Protein AF-A0A5K1D9F9-F1 (afdb_monomer_lite)

Foldseek 3Di:
DDWDADPNDIDDDVVVVLVVCQVPDDDPRPDDD

Radius of gyration: 9.87 Å; chains: 1; bounding box: 25×20×18 Å

Sequence (33 aa):
VPALEHNNKVSGESLDLLKYIEAHFEGPEILPA

Secondary structure (DSSP, 8-state):
---EEETTEEE--HHHHHHHHHHHS-SS-SS--

Organism: NCBI:txid210225

pLDDT: mean 93.48, std 4.07, range [78.0, 96.81]

InterPro domains:
  IPR004045 Glutathione S-transferase, N-terminal [PF13417] (1-28)
  IPR044629 Glutathione S-transferase L1/2/3 [PTHR44328] (1-32)

Structure (mmCIF, N/CA/C/O backbone):
data_AF-A0A5K1D9F9-F1
#
_entry.id   AF-A0A5K1D9F9-F1
#
loop_
_atom_site.group_PDB
_atom_site.id
_atom_site.type_symbol
_atom_site.label_atom_id
_atom_site.label_alt_id
_atom_site.label_comp_id
_atom_site.label_asym_id
_atom_site.label_entity_id
_atom_site.label_seq_id
_atom_site.pdbx_PDB_ins_code
_atom_site.Cartn_x
_atom_site.Cartn_y
_atom_site.Cartn_z
_atom_site.occupancy
_atom_site.B_iso_or_equiv
_atom_site.auth_seq_id
_atom_site.auth_comp_id
_atom_site.auth_asym_id
_atom_site.auth_atom_id
_atom_site.pdbx_PDB_model_num
ATOM 1 N N . VAL A 1 1 ? -15.303 8.421 2.224 1.00 78.00 1 VAL A N 1
ATOM 2 C CA . VAL A 1 1 ? -13.964 8.128 2.786 1.00 78.00 1 VAL A CA 1
ATOM 3 C C . VAL A 1 1 ? -13.502 6.816 2.169 1.00 78.00 1 VAL A C 1
ATOM 5 O O . VAL A 1 1 ? -14.357 5.940 2.066 1.00 78.00 1 VAL A O 1
ATOM 8 N N . PRO A 1 2 ? -12.260 6.697 1.667 1.00 90.44 2 PRO A N 1
ATOM 9 C CA . PRO A 1 2 ? -11.772 5.445 1.091 1.00 90.44 2 PRO A CA 1
ATOM 10 C C . PRO A 1 2 ? -11.597 4.365 2.169 1.00 90.44 2 PRO A C 1
ATOM 12 O O . PRO A 1 2 ? -11.286 4.677 3.316 1.00 90.44 2 PRO A O 1
ATOM 15 N N . ALA A 1 3 ? -11.799 3.104 1.792 1.00 95.31 3 ALA A N 1
ATOM 16 C CA . ALA A 1 3 ? -11.550 1.935 2.628 1.00 95.31 3 ALA A CA 1
ATOM 17 C C . ALA A 1 3 ? -11.092 0.760 1.753 1.00 95.31 3 ALA A C 1
ATOM 19 O O . ALA A 1 3 ? -11.468 0.681 0.582 1.00 95.31 3 ALA A O 1
ATOM 20 N N . LEU A 1 4 ? -10.299 -0.143 2.327 1.00 95.56 4 LEU A N 1
ATOM 21 C CA . LEU A 1 4 ? -9.832 -1.372 1.689 1.00 95.56 4 LEU A CA 1
ATOM 22 C C . LEU A 1 4 ? -10.199 -2.567 2.562 1.00 95.56 4 LEU A C 1
ATOM 24 O O . LEU A 1 4 ? -9.883 -2.575 3.752 1.00 95.56 4 LEU A O 1
ATOM 28 N N . GLU A 1 5 ? -10.817 -3.575 1.952 1.00 96.81 5 GLU A N 1
ATOM 29 C CA . GLU A 1 5 ? -11.066 -4.878 2.560 1.00 96.81 5 GLU A CA 1
ATOM 30 C C . GLU A 1 5 ? -10.247 -5.942 1.828 1.00 96.81 5 GLU A C 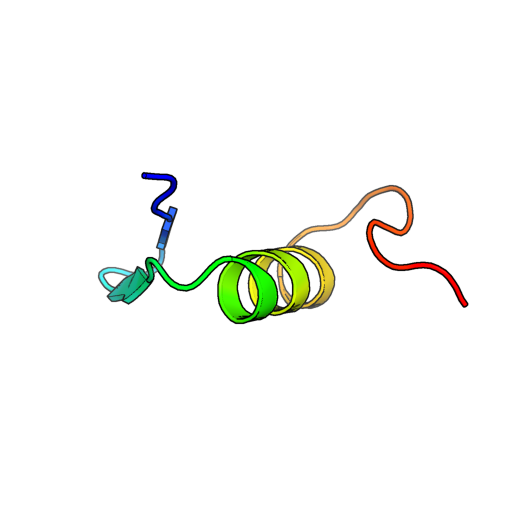1
ATOM 32 O O . GLU A 1 5 ? -10.409 -6.153 0.627 1.00 96.81 5 GLU A O 1
ATOM 37 N N . HIS A 1 6 ? -9.344 -6.598 2.551 1.00 96.75 6 HIS A N 1
ATOM 38 C CA . HIS A 1 6 ? -8.524 -7.688 2.029 1.00 96.75 6 HIS A CA 1
ATOM 39 C C . HIS A 1 6 ? -8.112 -8.609 3.182 1.00 96.75 6 HIS A C 1
ATOM 41 O O . HIS A 1 6 ? -7.897 -8.142 4.301 1.00 96.75 6 HIS A O 1
ATOM 47 N N . ASN A 1 7 ? -8.013 -9.921 2.943 1.00 95.62 7 ASN A N 1
ATOM 48 C CA . ASN A 1 7 ? -7.675 -10.911 3.978 1.00 95.62 7 ASN A CA 1
ATOM 49 C C . ASN A 1 7 ? -8.548 -10.811 5.250 1.00 95.62 7 ASN A C 1
ATOM 51 O O . ASN A 1 7 ? -8.042 -10.935 6.365 1.00 95.62 7 ASN A O 1
ATOM 55 N N . ASN A 1 8 ? -9.856 -10.565 5.090 1.00 96.44 8 ASN A N 1
ATOM 56 C CA . ASN A 1 8 ? -10.817 -10.363 6.188 1.00 96.44 8 ASN A CA 1
ATOM 57 C C . ASN A 1 8 ? -10.461 -9.207 7.149 1.00 96.44 8 ASN A C 1
ATOM 59 O O . ASN A 1 8 ? -10.903 -9.193 8.298 1.00 96.44 8 ASN A O 1
ATOM 63 N N . LYS A 1 9 ? -9.652 -8.239 6.701 1.00 95.00 9 LYS A N 1
ATOM 64 C CA . LYS A 1 9 ? -9.315 -7.020 7.442 1.00 95.00 9 LYS A CA 1
ATOM 65 C C . LYS A 1 9 ? -9.789 -5.797 6.665 1.00 95.00 9 LYS A C 1
ATOM 67 O O . LYS A 1 9 ? -9.592 -5.719 5.456 1.00 95.00 9 LYS A O 1
ATOM 72 N N . VAL A 1 10 ? -10.350 -4.829 7.389 1.00 94.75 10 VAL A N 1
ATOM 73 C CA . VAL A 1 10 ? -10.741 -3.519 6.858 1.00 94.75 10 VAL A CA 1
ATOM 74 C C . VAL A 1 10 ? -9.769 -2.445 7.349 1.00 94.75 10 VAL A C 1
ATOM 76 O O . VAL A 1 10 ? -9.460 -2.381 8.540 1.00 94.75 10 VAL A O 1
ATOM 79 N N . SER A 1 11 ? -9.316 -1.591 6.432 1.00 93.75 11 SER A N 1
ATOM 80 C CA . SER A 1 11 ? -8.461 -0.425 6.690 1.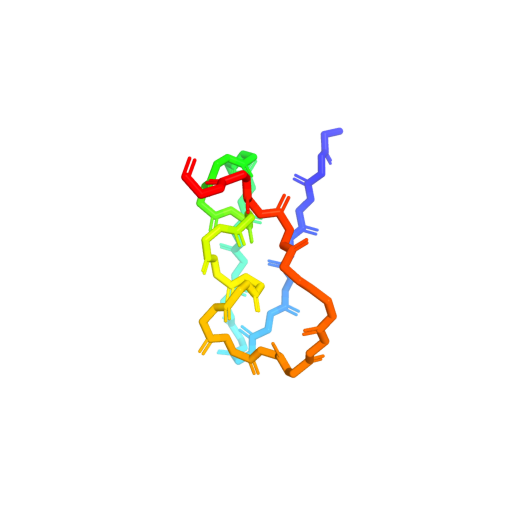00 93.75 11 SER A CA 1
ATOM 81 C C . SER A 1 11 ? -9.097 0.827 6.069 1.00 93.75 11 SER A C 1
ATOM 83 O O . SER A 1 11 ? -9.729 0.725 5.020 1.00 93.75 11 SER A O 1
ATOM 85 N N . GLY A 1 12 ? -8.945 2.005 6.684 1.00 95.44 12 GLY A N 1
ATOM 86 C CA . GLY A 1 12 ? -9.596 3.246 6.217 1.00 95.44 12 GLY A CA 1
ATOM 87 C C . GLY A 1 12 ? -8.777 4.531 6.377 1.00 95.44 12 GLY A C 1
ATOM 88 O O . GLY A 1 12 ? -9.305 5.617 6.154 1.00 95.44 12 GLY A O 1
ATOM 89 N N . GLU A 1 13 ? -7.509 4.430 6.780 1.00 95.06 13 GLU A N 1
ATOM 90 C CA . GLU A 1 13 ? -6.588 5.569 6.844 1.00 95.06 13 GLU A CA 1
ATOM 91 C C . GLU A 1 13 ? -5.806 5.645 5.529 1.00 95.06 13 GLU A C 1
ATOM 93 O O . GLU A 1 13 ? -5.206 4.662 5.105 1.00 95.06 13 GLU A O 1
ATOM 98 N N . SER A 1 14 ? -5.855 6.789 4.848 1.00 93.94 14 SER A N 1
ATOM 99 C CA . SER A 1 14 ? -5.371 6.925 3.473 1.00 93.94 14 SER A CA 1
ATOM 100 C C . SER A 1 14 ? -3.895 6.555 3.289 1.00 93.94 14 SER A C 1
ATOM 102 O O . SER A 1 14 ? -3.575 5.902 2.300 1.00 93.94 14 SER A O 1
ATOM 104 N N . LEU A 1 15 ? -2.989 6.944 4.192 1.00 94.00 15 LEU A N 1
ATOM 105 C CA . LEU A 1 15 ? -1.563 6.627 4.050 1.00 94.00 15 LEU A CA 1
ATOM 106 C C . LEU A 1 15 ? -1.285 5.135 4.286 1.00 94.00 15 LEU A C 1
ATOM 108 O O . LEU A 1 15 ? -0.479 4.534 3.573 1.00 94.00 15 LEU A O 1
ATOM 112 N N . ASP A 1 16 ? -1.973 4.528 5.246 1.00 94.06 16 ASP A N 1
ATOM 113 C CA . ASP A 1 16 ? -1.929 3.095 5.510 1.00 94.06 16 ASP A CA 1
ATOM 114 C C . ASP A 1 16 ? -2.481 2.300 4.326 1.00 94.06 16 ASP A C 1
ATOM 116 O O . ASP A 1 16 ? -1.931 1.252 3.990 1.00 94.06 16 ASP A O 1
ATOM 120 N N . LEU A 1 17 ? -3.521 2.804 3.651 1.00 95.44 17 LEU A N 1
ATOM 121 C CA . LEU A 1 17 ? -4.029 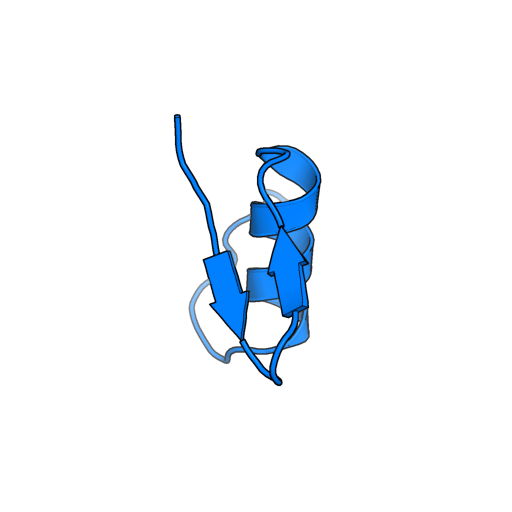2.206 2.416 1.00 95.44 17 LEU A CA 1
ATOM 122 C C . LEU A 1 17 ? -2.970 2.209 1.313 1.00 95.44 17 LEU A C 1
ATOM 124 O O . LEU A 1 17 ? -2.732 1.163 0.714 1.00 95.44 17 LEU A O 1
ATOM 128 N N . LEU A 1 18 ? -2.311 3.346 1.068 1.00 94.62 18 LEU A N 1
ATOM 129 C CA . LEU A 1 18 ? -1.273 3.449 0.034 1.00 94.62 18 LEU A CA 1
ATOM 130 C C . LEU A 1 18 ? -0.108 2.494 0.32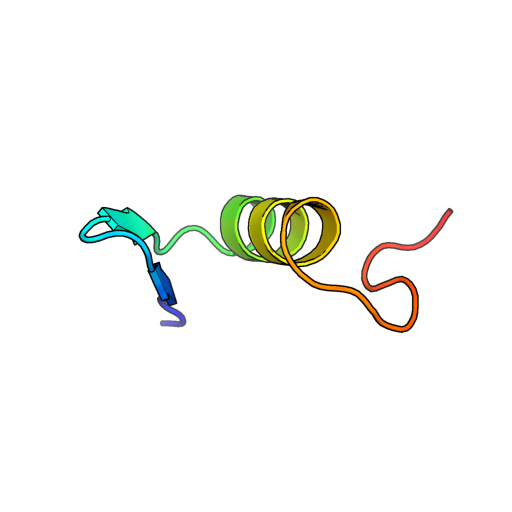0 1.00 94.62 18 LEU A C 1
ATOM 132 O O . LEU A 1 18 ? 0.263 1.704 -0.543 1.00 94.62 18 LEU A O 1
ATOM 136 N N . LYS A 1 19 ? 0.399 2.487 1.560 1.00 93.88 19 LYS A N 1
ATOM 137 C CA . LYS A 1 19 ? 1.467 1.567 1.988 1.00 93.88 19 LYS A CA 1
ATOM 138 C C . 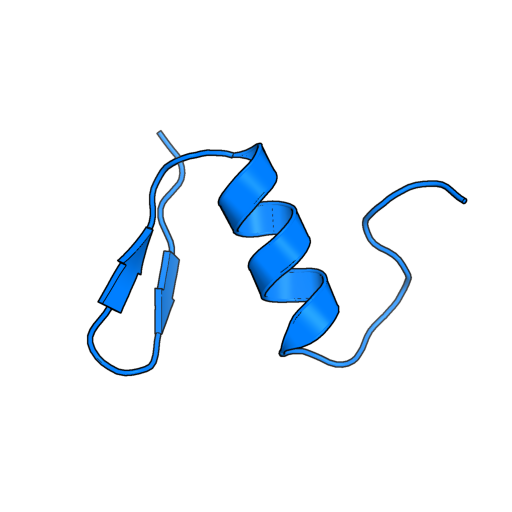LYS A 1 19 ? 1.058 0.103 1.868 1.00 93.88 19 LYS A C 1
ATOM 140 O O . LYS A 1 19 ? 1.869 -0.738 1.491 1.00 93.88 19 LYS A O 1
ATOM 145 N N . TYR A 1 20 ? -0.186 -0.218 2.222 1.00 95.31 20 TYR A N 1
ATOM 146 C CA . TYR A 1 20 ? -0.689 -1.581 2.120 1.00 95.31 20 TYR A CA 1
ATOM 147 C C . TYR A 1 20 ? -0.733 -2.040 0.665 1.00 95.31 20 TYR A C 1
ATOM 149 O O . TYR A 1 20 ? -0.318 -3.162 0.383 1.00 95.31 20 TYR A O 1
ATOM 157 N N . ILE A 1 21 ? -1.209 -1.183 -0.240 1.00 95.62 21 ILE A N 1
ATOM 158 C CA . ILE A 1 21 ? -1.297 -1.512 -1.662 1.00 95.62 21 ILE A CA 1
ATOM 159 C C . ILE A 1 21 ? 0.106 -1.743 -2.237 1.00 95.62 21 ILE A C 1
ATOM 161 O O . ILE A 1 21 ? 0.341 -2.799 -2.817 1.00 95.62 21 ILE A O 1
ATOM 165 N N . GLU A 1 22 ? 1.044 -0.825 -1.989 1.00 95.00 22 GLU A N 1
ATOM 166 C CA . GLU A 1 22 ? 2.443 -0.924 -2.438 1.00 95.00 22 GLU A CA 1
ATOM 167 C C . GLU A 1 22 ? 3.117 -2.234 -1.981 1.00 95.00 22 GLU A C 1
ATOM 169 O O . GLU A 1 22 ? 3.878 -2.850 -2.719 1.00 95.00 22 GLU A O 1
ATOM 174 N N . ALA A 1 23 ? 2.818 -2.696 -0.761 1.00 95.00 23 ALA A N 1
ATOM 175 C CA . ALA A 1 23 ? 3.439 -3.888 -0.185 1.00 95.00 23 ALA A CA 1
ATOM 176 C C . ALA A 1 23 ? 2.806 -5.227 -0.615 1.00 95.00 23 ALA A C 1
ATOM 178 O O . ALA A 1 23 ? 3.419 -6.272 -0.396 1.00 95.00 23 ALA A O 1
ATOM 179 N N . HIS A 1 24 ? 1.579 -5.230 -1.151 1.00 96.12 24 HIS A N 1
ATOM 180 C CA . HIS A 1 24 ? 0.818 -6.467 -1.407 1.00 96.12 24 HIS A CA 1
ATOM 181 C C . HIS A 1 24 ? 0.433 -6.684 -2.870 1.00 96.12 24 HIS A C 1
ATOM 183 O O . HIS A 1 24 ? 0.016 -7.789 -3.218 1.00 96.12 24 HIS A O 1
ATOM 189 N N . PHE A 1 25 ? 0.541 -5.661 -3.715 1.00 94.81 25 PHE A N 1
ATOM 190 C CA . PHE A 1 25 ? 0.144 -5.734 -5.114 1.00 94.81 25 PHE A CA 1
ATOM 191 C C . PHE A 1 25 ? 1.290 -5.266 -6.002 1.00 94.81 25 PHE A C 1
ATOM 193 O O . PHE A 1 25 ? 1.935 -4.260 -5.729 1.00 94.81 25 PHE A O 1
ATOM 200 N N . GLU A 1 26 ? 1.532 -6.006 -7.078 1.00 94.94 26 GLU A N 1
ATOM 201 C CA . GLU A 1 26 ? 2.478 -5.597 -8.111 1.00 94.94 26 GLU A CA 1
ATOM 202 C C . GLU A 1 26 ? 1.885 -4.454 -8.947 1.00 94.94 26 GLU A C 1
ATOM 204 O O . GLU A 1 26 ? 0.675 -4.400 -9.190 1.00 94.94 26 GLU A O 1
ATOM 209 N N . GLY A 1 27 ? 2.737 -3.552 -9.426 1.00 93.25 27 GLY A N 1
ATOM 210 C CA . GLY A 1 27 ? 2.315 -2.439 -10.264 1.00 93.25 27 GLY A CA 1
ATOM 211 C C . GLY A 1 27 ? 3.351 -1.320 -10.328 1.00 93.25 27 GLY A C 1
ATOM 212 O O . GLY A 1 27 ? 4.461 -1.473 -9.817 1.00 93.25 27 GLY A O 1
ATOM 213 N N . PRO A 1 28 ? 3.005 -0.203 -10.987 1.00 95.38 28 PRO A N 1
ATOM 214 C CA . PRO A 1 28 ? 3.776 1.031 -10.903 1.00 95.38 28 PRO A CA 1
ATOM 215 C C . PRO A 1 28 ? 3.862 1.532 -9.458 1.00 95.38 28 PRO A C 1
ATOM 217 O O . PRO A 1 28 ? 2.905 1.360 -8.702 1.00 95.38 28 PRO A O 1
ATOM 220 N N . GLU A 1 29 ? 4.967 2.198 -9.117 1.00 93.06 29 GLU A N 1
ATOM 221 C CA . GLU A 1 29 ? 5.131 2.842 -7.808 1.00 93.06 29 GLU A CA 1
ATOM 222 C C . GLU A 1 29 ? 3.993 3.838 -7.551 1.00 93.06 29 GLU A C 1
ATOM 224 O O . GLU A 1 29 ? 3.654 4.660 -8.412 1.00 93.06 29 GLU A O 1
ATOM 229 N N . ILE A 1 30 ? 3.382 3.741 -6.370 1.00 92.50 30 ILE A N 1
ATOM 230 C CA . ILE A 1 30 ? 2.267 4.610 -5.968 1.00 92.50 30 ILE A CA 1
ATOM 231 C C . ILE A 1 30 ? 2.800 5.801 -5.178 1.00 92.50 30 ILE A C 1
ATOM 233 O O . ILE A 1 30 ? 2.309 6.926 -5.321 1.00 92.50 30 ILE A O 1
ATOM 237 N N . LEU A 1 31 ? 3.799 5.553 -4.335 1.00 91.00 31 LEU A N 1
ATOM 238 C CA . LEU A 1 31 ? 4.496 6.582 -3.587 1.00 91.00 31 LEU A CA 1
ATOM 239 C C . LEU A 1 31 ? 5.701 7.110 -4.380 1.00 91.00 31 LEU A C 1
ATOM 241 O O . LEU A 1 31 ? 6.382 6.348 -5.059 1.00 91.00 31 LEU A O 1
ATOM 245 N N . PRO A 1 32 ? 5.985 8.419 -4.300 1.00 87.56 32 PRO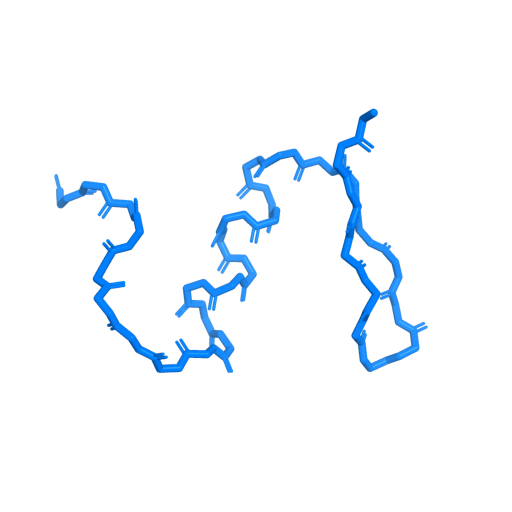 A N 1
ATOM 246 C CA . PRO A 1 32 ? 7.218 8.965 -4.847 1.00 87.56 32 PRO A CA 1
ATOM 247 C C . PRO A 1 32 ? 8.445 8.399 -4.113 1.00 87.56 32 PRO A C 1
ATOM 249 O O . PRO A 1 32 ? 8.370 8.118 -2.913 1.00 87.56 32 PRO A O 1
ATOM 252 N N . ALA A 1 33 ? 9.558 8.282 -4.845 1.00 80.44 33 ALA A N 1
ATOM 253 C CA . ALA A 1 33 ? 10.871 7.896 -4.322 1.00 80.44 33 ALA A CA 1
ATOM 254 C C . ALA A 1 33 ? 11.461 8.913 -3.329 1.00 80.44 33 ALA A C 1
ATOM 256 O O . ALA A 1 33 ? 11.217 10.134 -3.498 1.00 80.44 33 ALA A O 1
#